Protein AF-A0A9D9Q3B6-F1 (afdb_monomer_lite)

Foldseek 3Di:
DDDDDDDDDDPDPPDPVDPPPPLPQAADEDDADADVDPPCRVVSVVVRCVVVVCVQVVDPSHDHND

Sequence (66 aa):
MPKTVTTIPATISKFTAAPIDSKVKRKVAGYARVSTDHEDQVSSYAAQVDYYTKYIKGREDWEFAG

Radius of gyration: 22.57 Å; chains: 1; bounding box: 38×13×73 Å

Secondary structure (DSSP, 8-state):
------PPP----S---S-TT---PEEE---------TTTHHHHHHHHHHHHHHHHHT-TTEEE--

Structure (mmCIF, N/CA/C/O backbone):
data_AF-A0A9D9Q3B6-F1
#
_entry.id   AF-A0A9D9Q3B6-F1
#
loop_
_atom_site.group_PDB
_atom_site.id
_atom_site.type_symbol
_atom_site.label_atom_id
_at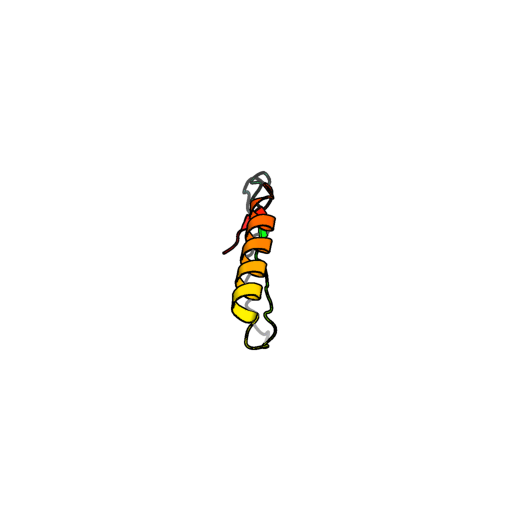om_site.la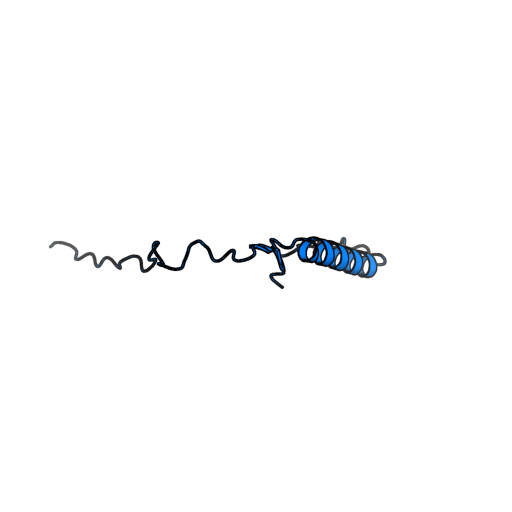bel_alt_id
_atom_site.label_comp_id
_atom_site.label_asym_id
_atom_site.label_entity_id
_atom_site.label_seq_id
_atom_site.pdbx_PDB_ins_code
_atom_site.Cartn_x
_atom_site.Cartn_y
_atom_site.Cartn_z
_atom_site.occupancy
_atom_site.B_iso_or_equiv
_atom_site.auth_seq_id
_atom_site.auth_comp_id
_atom_site.auth_asym_id
_atom_site.auth_atom_id
_atom_site.pdbx_PDB_model_num
ATOM 1 N N . MET A 1 1 ? 19.179 -10.265 53.421 1.00 58.25 1 MET A N 1
ATOM 2 C CA . MET A 1 1 ? 18.446 -9.021 53.091 1.00 58.25 1 MET A CA 1
ATOM 3 C C . MET A 1 1 ? 17.589 -9.304 51.863 1.00 58.25 1 MET A C 1
ATOM 5 O O . MET A 1 1 ? 18.156 -9.779 50.882 1.00 58.25 1 MET A O 1
ATOM 9 N N . PRO A 1 2 ? 16.256 -9.147 51.915 1.00 59.16 2 PRO A N 1
ATOM 10 C CA . PRO A 1 2 ? 15.396 -9.462 50.778 1.00 59.16 2 PRO A CA 1
ATOM 11 C C . PRO A 1 2 ? 15.565 -8.402 49.680 1.00 59.16 2 PRO A C 1
ATOM 13 O O . PRO A 1 2 ? 15.677 -7.214 49.970 1.00 59.16 2 PRO A O 1
ATOM 16 N N . LYS A 1 3 ? 15.634 -8.837 48.419 1.00 61.81 3 LYS A N 1
ATOM 17 C CA . LYS A 1 3 ? 15.740 -7.938 47.264 1.00 61.81 3 LYS A CA 1
ATOM 18 C C . LYS A 1 3 ? 14.360 -7.352 46.963 1.00 61.81 3 LYS A C 1
ATOM 20 O O . LYS A 1 3 ? 13.428 -8.104 46.694 1.00 61.81 3 LYS A O 1
ATOM 25 N N . THR A 1 4 ? 14.241 -6.029 47.005 1.00 67.88 4 THR A N 1
ATOM 26 C CA . THR A 1 4 ? 13.017 -5.310 46.635 1.00 67.88 4 THR A CA 1
ATOM 27 C C . THR A 1 4 ? 12.834 -5.376 45.122 1.00 67.88 4 THR A C 1
ATOM 29 O O . THR A 1 4 ? 13.611 -4.790 44.372 1.00 67.88 4 THR A O 1
ATOM 32 N N . VAL A 1 5 ? 11.831 -6.127 44.671 1.00 70.00 5 VAL A N 1
ATOM 33 C CA . VAL A 1 5 ? 11.456 -6.225 43.257 1.00 70.00 5 VAL A CA 1
ATOM 34 C C . VAL A 1 5 ? 10.337 -5.222 42.994 1.00 70.00 5 VAL A C 1
ATOM 36 O O . VAL A 1 5 ? 9.232 -5.376 43.505 1.00 70.00 5 VAL A O 1
ATOM 39 N N . THR A 1 6 ? 10.625 -4.190 42.203 1.00 74.31 6 THR A N 1
ATOM 40 C CA . THR A 1 6 ? 9.625 -3.213 41.755 1.00 74.31 6 THR A CA 1
ATOM 41 C C . THR A 1 6 ? 8.991 -3.713 40.461 1.00 74.31 6 THR A C 1
ATOM 43 O O . THR A 1 6 ? 9.609 -3.665 39.399 1.00 74.31 6 THR A O 1
ATOM 46 N N . THR A 1 7 ? 7.766 -4.226 40.542 1.00 70.38 7 THR A N 1
ATOM 47 C CA . THR A 1 7 ? 7.013 -4.694 39.371 1.00 70.38 7 THR A CA 1
ATOM 48 C C . THR A 1 7 ? 6.252 -3.532 38.738 1.00 70.38 7 THR A C 1
ATOM 50 O O . THR A 1 7 ? 5.405 -2.918 39.383 1.00 70.38 7 THR A O 1
ATOM 53 N N . ILE A 1 8 ? 6.537 -3.239 37.468 1.00 75.12 8 ILE A N 1
ATOM 54 C CA . ILE A 1 8 ? 5.779 -2.262 36.677 1.00 75.12 8 ILE A CA 1
ATOM 55 C C . ILE A 1 8 ? 4.532 -2.971 36.127 1.00 75.12 8 ILE A C 1
ATOM 57 O O . ILE A 1 8 ? 4.677 -3.985 35.436 1.00 75.12 8 ILE A O 1
ATOM 61 N N . PRO A 1 9 ? 3.311 -2.494 36.428 1.00 71.44 9 PRO A N 1
ATOM 62 C CA . PRO A 1 9 ? 2.096 -3.109 35.913 1.00 71.44 9 PRO A CA 1
ATOM 63 C C . PRO A 1 9 ? 2.016 -2.937 34.392 1.00 71.44 9 PRO A C 1
ATOM 65 O O . PRO A 1 9 ? 2.380 -1.898 33.845 1.00 71.44 9 PRO A O 1
ATOM 68 N N . ALA A 1 10 ? 1.522 -3.959 33.695 1.00 64.44 10 ALA A N 1
ATOM 69 C CA . ALA A 1 10 ? 1.302 -3.885 32.257 1.00 64.44 10 ALA A CA 1
ATOM 70 C C . ALA A 1 10 ? 0.184 -2.871 31.945 1.00 64.44 10 ALA A C 1
ATOM 72 O O . ALA A 1 10 ? -0.991 -3.150 32.171 1.00 64.44 10 ALA A O 1
ATOM 73 N N . THR A 1 11 ? 0.536 -1.712 31.382 1.00 63.19 11 THR A N 1
ATOM 74 C CA . THR A 1 11 ? -0.390 -0.633 30.968 1.00 63.19 11 THR A CA 1
ATOM 75 C C . THR A 1 11 ? -1.170 -0.966 29.690 1.00 63.19 11 THR A C 1
ATOM 77 O O . THR A 1 11 ? -1.461 -0.094 28.880 1.00 63.19 11 THR A O 1
ATOM 80 N N . ILE A 1 12 ? -1.496 -2.234 29.451 1.00 59.22 12 ILE A N 1
ATOM 81 C CA . ILE A 1 12 ? -2.321 -2.619 28.305 1.00 59.22 12 ILE A CA 1
ATOM 82 C C . ILE A 1 12 ? -3.645 -3.109 28.867 1.00 59.22 12 ILE A C 1
ATOM 84 O O . ILE A 1 12 ? -3.825 -4.296 29.149 1.00 59.22 12 ILE A O 1
ATOM 88 N N . SER A 1 13 ? -4.571 -2.173 29.090 1.00 58.69 13 SER A N 1
ATOM 89 C CA . SER A 1 13 ? -5.949 -2.524 29.408 1.00 58.69 13 SER A CA 1
ATOM 90 C C . SER A 1 13 ? -6.521 -3.276 28.207 1.00 58.69 13 SER A C 1
ATOM 92 O O . SER A 1 13 ? -6.876 -2.679 27.194 1.00 58.69 13 SER A O 1
ATOM 94 N N . LYS A 1 14 ? -6.624 -4.602 28.311 1.00 55.25 14 LYS A N 1
ATOM 95 C CA . LYS A 1 14 ? -7.256 -5.460 27.292 1.00 55.25 14 LYS A CA 1
ATOM 96 C C . LYS A 1 14 ? -8.775 -5.236 27.185 1.00 55.25 14 LYS A C 1
ATOM 98 O O . LYS A 1 14 ? -9.433 -5.878 26.380 1.00 55.25 14 LYS A O 1
ATOM 103 N N . PHE A 1 15 ? -9.311 -4.326 27.998 1.00 56.50 15 PHE A N 1
ATOM 104 C CA . PHE A 1 15 ? -10.707 -3.920 28.049 1.00 56.50 15 PHE A CA 1
ATOM 105 C C . PHE A 1 15 ? -10.811 -2.416 27.809 1.00 56.50 15 PHE A C 1
ATOM 107 O O . PHE A 1 15 ? -11.133 -1.641 28.706 1.00 56.50 15 PHE A O 1
ATOM 114 N N . THR A 1 16 ? -10.514 -1.980 26.589 1.00 55.53 16 THR A N 1
ATOM 115 C CA . THR A 1 16 ? -11.049 -0.701 26.131 1.00 55.53 16 THR A CA 1
ATOM 116 C C . THR A 1 16 ? -12.539 -0.930 25.917 1.00 55.53 16 THR A C 1
ATOM 118 O O . THR A 1 16 ? -12.928 -1.667 25.016 1.00 55.53 16 THR A O 1
ATOM 121 N N . ALA A 1 17 ? -13.372 -0.327 26.761 1.00 52.66 17 ALA A N 1
ATOM 122 C CA . ALA A 1 17 ? -14.822 -0.246 26.604 1.00 52.66 17 ALA A CA 1
ATOM 123 C C . ALA A 1 17 ? -15.215 0.642 25.401 1.00 52.66 17 ALA A C 1
ATOM 125 O O . ALA A 1 17 ? -16.094 1.493 25.495 1.00 52.66 17 ALA A O 1
ATOM 126 N N . ALA A 1 18 ? -14.524 0.486 24.272 1.00 53.94 18 ALA A N 1
ATOM 127 C CA . ALA A 1 18 ? -15.006 0.959 22.993 1.00 53.94 18 ALA A CA 1
ATOM 128 C C . ALA A 1 18 ? -16.043 -0.063 22.509 1.00 53.94 18 ALA A C 1
ATOM 130 O O . ALA A 1 18 ? -15.829 -1.267 22.693 1.00 53.94 18 ALA A O 1
ATOM 131 N N . PRO A 1 19 ? -17.163 0.368 21.910 1.00 47.84 19 PRO A N 1
ATOM 132 C CA . PRO A 1 19 ? -18.079 -0.569 21.286 1.00 47.84 19 PRO A CA 1
ATOM 133 C C . PRO A 1 19 ? -17.282 -1.460 20.325 1.00 47.84 19 PRO A C 1
ATOM 135 O O . PRO A 1 19 ? -16.625 -0.975 19.404 1.00 47.84 19 PRO A O 1
ATOM 138 N N . ILE A 1 20 ? -17.368 -2.776 20.540 1.00 54.94 20 ILE A N 1
ATOM 139 C CA . ILE A 1 20 ? -16.854 -3.828 19.640 1.00 54.94 20 ILE A CA 1
ATOM 140 C C . ILE A 1 20 ? -17.516 -3.714 18.243 1.00 54.94 20 ILE A C 1
ATOM 142 O O . ILE A 1 20 ? -17.113 -4.375 17.293 1.00 54.94 20 ILE A O 1
ATOM 146 N N . ASP A 1 21 ? -18.505 -2.826 18.111 1.00 52.53 21 ASP A N 1
ATOM 147 C CA . ASP A 1 21 ? -19.246 -2.503 16.899 1.00 52.53 21 ASP A CA 1
ATOM 148 C C . ASP A 1 21 ? -18.678 -1.319 16.097 1.00 52.53 21 ASP A C 1
ATOM 150 O O . ASP A 1 21 ? -19.291 -0.848 15.145 1.00 52.53 21 ASP A O 1
ATOM 154 N N . SER A 1 22 ? -17.472 -0.834 16.403 1.00 53.62 22 SER A N 1
ATOM 155 C CA . SER A 1 22 ? -16.728 -0.173 15.334 1.00 53.62 22 SER A CA 1
ATOM 156 C C . SER A 1 22 ? -16.245 -1.274 14.399 1.00 53.62 22 SER A C 1
ATOM 158 O O . SER A 1 22 ? -15.236 -1.928 14.670 1.00 53.62 22 SER A O 1
ATOM 160 N N . LYS A 1 23 ? -16.969 -1.508 13.297 1.00 61.00 23 LYS A N 1
ATOM 161 C CA . LYS A 1 23 ? -16.426 -2.201 12.120 1.00 61.00 23 LYS A CA 1
ATOM 162 C C . LYS A 1 23 ? -15.274 -1.356 11.570 1.00 61.00 23 LYS A C 1
ATOM 164 O O . LYS A 1 23 ? -15.400 -0.718 10.528 1.00 61.00 23 LYS A O 1
ATOM 169 N N . VAL A 1 24 ? -14.157 -1.302 12.293 1.00 66.31 24 VAL A N 1
ATOM 170 C CA . VAL A 1 24 ? -12.930 -0.691 11.804 1.00 66.31 24 VAL A CA 1
ATOM 171 C C . VAL A 1 24 ? -12.535 -1.529 10.605 1.00 66.31 24 VAL A C 1
ATOM 173 O O . VAL A 1 24 ? -12.232 -2.719 10.736 1.00 66.31 24 VAL A O 1
ATOM 176 N N . LYS A 1 25 ? -12.609 -0.920 9.423 1.00 70.31 25 LYS A N 1
ATOM 177 C CA . LYS A 1 25 ? -12.185 -1.561 8.184 1.00 70.31 25 LYS A CA 1
ATOM 178 C C . LYS A 1 25 ? -10.753 -2.047 8.363 1.00 70.31 25 LYS A C 1
ATOM 180 O O . LYS A 1 25 ? -9.907 -1.343 8.921 1.00 70.31 25 LYS A O 1
ATOM 185 N N . ARG A 1 26 ? -10.478 -3.280 7.939 1.00 78.00 26 ARG A N 1
ATOM 186 C CA . ARG A 1 26 ? -9.145 -3.865 8.105 1.00 78.00 26 ARG A CA 1
ATOM 187 C C . ARG A 1 26 ? -8.165 -3.040 7.276 1.00 78.00 26 ARG A C 1
ATOM 189 O O . ARG A 1 26 ? -8.320 -2.969 6.062 1.00 78.00 26 ARG A O 1
ATOM 196 N N . LYS A 1 27 ? -7.163 -2.440 7.920 1.00 80.50 27 LYS A N 1
ATOM 197 C CA . LYS A 1 27 ? -6.087 -1.729 7.221 1.00 80.50 27 LYS A CA 1
ATOM 198 C C . LYS A 1 27 ? -5.206 -2.745 6.482 1.00 80.50 27 LYS A C 1
ATOM 200 O O . LYS A 1 27 ? -4.676 -3.658 7.114 1.00 80.50 27 LYS A O 1
ATOM 205 N N . VAL A 1 28 ? -5.073 -2.616 5.163 1.00 82.12 28 VAL A N 1
ATOM 206 C CA . VAL A 1 28 ? -4.316 -3.534 4.292 1.00 82.12 28 VAL A CA 1
ATOM 207 C C . VAL A 1 28 ? -3.328 -2.746 3.429 1.00 82.12 28 VAL A C 1
ATOM 209 O O . VAL A 1 28 ? -3.661 -1.679 2.918 1.00 82.12 28 VAL A O 1
ATOM 212 N N . ALA A 1 29 ? -2.121 -3.285 3.242 1.00 83.56 29 ALA A N 1
ATOM 213 C CA . ALA A 1 29 ? -1.098 -2.764 2.334 1.00 83.56 29 ALA A CA 1
ATOM 214 C C . ALA A 1 29 ? -0.653 -3.857 1.349 1.00 83.56 29 ALA A C 1
ATOM 216 O O . ALA A 1 29 ? -0.670 -5.043 1.684 1.00 83.56 29 ALA A O 1
ATOM 217 N N . GLY A 1 30 ? -0.260 -3.457 0.138 1.00 81.50 30 GLY A N 1
ATOM 218 C CA . GLY A 1 30 ? 0.300 -4.353 -0.875 1.00 81.50 30 GLY A CA 1
ATOM 219 C C . GLY A 1 30 ? 1.829 -4.312 -0.878 1.00 81.50 30 GLY A C 1
ATOM 220 O O . GLY A 1 30 ? 2.414 -3.236 -0.777 1.00 81.50 30 GLY A O 1
ATOM 221 N N . TYR A 1 31 ? 2.474 -5.471 -1.020 1.00 78.94 31 TYR A N 1
ATOM 222 C CA . TYR A 1 31 ? 3.913 -5.575 -1.273 1.00 78.94 31 TYR A CA 1
ATOM 223 C C . TYR A 1 31 ? 4.137 -5.957 -2.737 1.00 78.94 31 TYR A C 1
ATOM 225 O O . TYR A 1 31 ? 3.619 -6.974 -3.197 1.00 78.94 31 TYR A O 1
ATOM 233 N N . ALA A 1 32 ? 4.910 -5.145 -3.455 1.00 77.75 32 ALA A N 1
ATOM 234 C CA . ALA A 1 32 ? 5.280 -5.379 -4.846 1.00 77.75 32 ALA A CA 1
ATOM 235 C C . ALA A 1 32 ? 6.798 -5.566 -4.948 1.00 77.75 32 ALA A C 1
ATOM 237 O O . ALA A 1 32 ? 7.562 -4.778 -4.386 1.00 77.75 32 ALA A O 1
ATOM 238 N N . ARG A 1 33 ? 7.237 -6.600 -5.673 1.00 76.62 33 ARG A N 1
ATOM 239 C CA . ARG A 1 33 ? 8.652 -6.844 -5.981 1.00 76.62 33 ARG A CA 1
ATOM 240 C C . ARG A 1 33 ? 8.838 -6.697 -7.484 1.00 76.62 33 ARG A C 1
ATOM 242 O O . ARG A 1 33 ? 8.165 -7.362 -8.266 1.00 76.62 33 ARG A O 1
ATOM 249 N N . VAL A 1 34 ? 9.760 -5.832 -7.883 1.00 70.62 34 VAL A N 1
ATOM 250 C CA . VAL A 1 34 ? 10.099 -5.608 -9.290 1.00 70.62 34 VAL A CA 1
ATOM 251 C C . VAL A 1 34 ? 11.401 -6.350 -9.575 1.00 70.62 34 VAL A C 1
ATOM 253 O O . VAL A 1 34 ? 12.376 -6.194 -8.839 1.00 70.62 34 VAL A O 1
ATOM 256 N N . SER A 1 35 ? 11.396 -7.218 -10.586 1.00 63.69 35 SER A N 1
ATOM 257 C CA . SER A 1 35 ? 12.607 -7.890 -11.063 1.00 63.69 35 SER A CA 1
ATOM 258 C C . SER A 1 35 ? 13.505 -6.874 -11.761 1.00 63.69 35 SER A C 1
ATOM 260 O O . SER A 1 35 ? 13.020 -6.028 -12.507 1.00 63.69 35 SER A O 1
ATOM 262 N N . THR A 1 36 ? 14.810 -6.949 -11.513 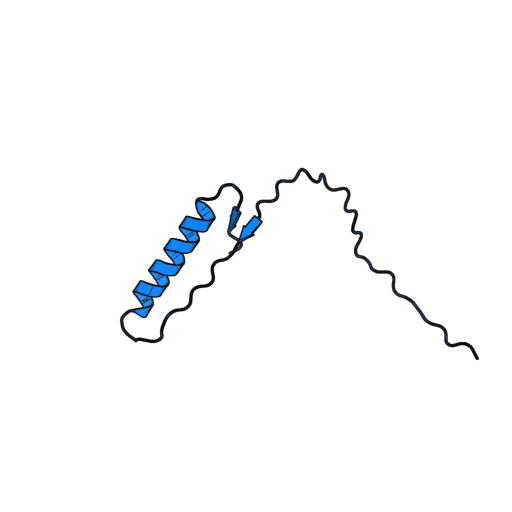1.00 65.62 36 THR A N 1
ATOM 263 C CA . THR A 1 36 ? 15.778 -5.926 -11.923 1.00 65.62 36 THR A CA 1
ATOM 264 C C . THR A 1 36 ? 16.182 -6.003 -13.406 1.00 65.62 36 THR A C 1
ATOM 266 O O . THR A 1 36 ? 17.332 -5.732 -13.730 1.00 65.62 36 THR A O 1
ATOM 269 N N . ASP A 1 37 ? 15.273 -6.362 -14.313 1.00 63.16 37 ASP A N 1
ATOM 270 C CA . ASP A 1 37 ? 15.550 -6.410 -15.757 1.00 63.16 37 ASP A CA 1
ATOM 271 C C . ASP A 1 37 ? 15.140 -5.074 -16.396 1.00 63.16 37 ASP A C 1
ATOM 273 O O . ASP A 1 37 ? 14.039 -4.583 -16.154 1.00 63.16 37 ASP A O 1
ATOM 277 N N . HIS A 1 38 ? 16.076 -4.406 -17.071 1.00 59.75 38 HIS A N 1
ATOM 278 C CA . HIS A 1 38 ? 16.180 -2.938 -17.141 1.00 59.75 38 HIS A CA 1
ATOM 279 C C . HIS A 1 38 ? 15.042 -2.220 -17.902 1.00 59.75 38 HIS A C 1
ATOM 281 O O . HIS A 1 38 ? 14.846 -1.025 -17.690 1.00 59.75 38 HIS A O 1
ATOM 287 N N . GLU A 1 39 ? 14.264 -2.927 -18.729 1.00 59.19 39 GLU A N 1
ATOM 288 C CA . GLU A 1 39 ? 13.242 -2.322 -19.604 1.00 59.19 39 GLU A CA 1
ATOM 289 C C . GLU A 1 39 ? 11.788 -2.539 -19.135 1.00 59.19 39 GLU A C 1
ATOM 291 O O . GLU A 1 39 ? 10.932 -1.692 -19.386 1.00 59.19 39 GLU A O 1
ATOM 296 N N . ASP A 1 40 ? 11.499 -3.587 -18.355 1.00 59.34 40 ASP A N 1
ATOM 297 C CA . ASP A 1 40 ? 10.135 -3.901 -17.885 1.00 59.34 40 ASP A CA 1
ATOM 298 C C . ASP A 1 40 ? 9.811 -3.358 -16.482 1.00 59.34 40 ASP A C 1
ATOM 300 O O . ASP A 1 40 ? 8.703 -3.551 -15.969 1.00 59.34 40 ASP A O 1
ATOM 304 N N . GLN A 1 41 ? 10.749 -2.663 -15.828 1.00 59.94 41 GLN A N 1
ATOM 305 C CA . GLN A 1 41 ? 10.590 -2.245 -14.427 1.00 59.94 41 GLN A CA 1
ATOM 306 C C . GLN A 1 41 ? 9.476 -1.223 -14.216 1.00 59.94 41 GLN A C 1
ATOM 308 O O . GLN A 1 41 ? 8.706 -1.344 -13.264 1.00 59.94 41 GLN A O 1
ATOM 313 N N . VAL A 1 42 ? 9.384 -0.215 -15.088 1.00 62.56 42 VAL A N 1
ATOM 314 C CA . VAL A 1 42 ? 8.402 0.873 -14.944 1.00 62.56 42 VAL A CA 1
ATOM 315 C C . VAL A 1 42 ? 6.991 0.335 -15.170 1.00 62.56 42 VAL A C 1
ATOM 317 O O . VAL A 1 42 ? 6.090 0.592 -14.369 1.00 62.56 42 VAL A O 1
ATOM 320 N N . SER A 1 43 ? 6.825 -0.487 -16.207 1.00 68.75 43 SER A N 1
ATOM 321 C CA . SER A 1 43 ? 5.564 -1.149 -16.540 1.00 68.75 43 SER A CA 1
ATOM 322 C C . SER A 1 43 ? 5.146 -2.142 -15.454 1.00 68.75 43 SER A C 1
ATOM 324 O O . SER A 1 43 ? 4.002 -2.116 -14.999 1.00 68.75 43 SER A O 1
ATOM 326 N N . SE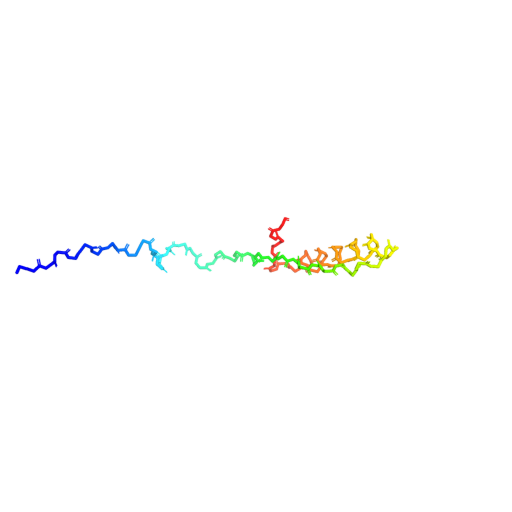R A 1 44 ? 6.079 -2.965 -14.967 1.00 69.75 44 SER A N 1
ATOM 327 C CA . SER A 1 44 ? 5.819 -3.950 -13.910 1.00 69.75 44 SER A CA 1
ATOM 328 C C . SER A 1 44 ? 5.508 -3.301 -12.564 1.00 69.75 44 SER A C 1
ATOM 330 O O . SER A 1 44 ? 4.677 -3.816 -11.816 1.00 69.75 44 SER A O 1
ATOM 332 N N . TYR A 1 45 ? 6.147 -2.175 -12.239 1.00 75.38 45 TYR A N 1
ATOM 333 C CA . TYR A 1 45 ? 5.850 -1.414 -11.030 1.00 75.38 45 TYR A CA 1
ATOM 334 C C . TYR A 1 45 ? 4.453 -0.795 -11.097 1.00 75.38 45 TYR A C 1
ATOM 336 O O . TYR A 1 45 ? 3.635 -1.026 -10.207 1.00 75.38 45 TYR A O 1
ATOM 344 N N . ALA A 1 46 ? 4.157 -0.063 -12.176 1.00 78.50 46 ALA A N 1
ATOM 345 C CA . ALA A 1 46 ? 2.862 0.582 -12.359 1.00 78.50 46 ALA A CA 1
ATOM 346 C C . ALA A 1 46 ? 1.715 -0.441 -12.358 1.00 78.50 46 ALA A C 1
ATOM 348 O O . ALA A 1 46 ? 0.707 -0.225 -11.687 1.00 78.50 46 ALA A O 1
ATOM 349 N N . ALA A 1 47 ? 1.894 -1.586 -13.028 1.00 81.69 47 ALA A N 1
ATOM 350 C CA . ALA A 1 47 ? 0.908 -2.663 -13.054 1.00 81.69 47 ALA A CA 1
ATOM 351 C C . ALA A 1 47 ? 0.670 -3.284 -11.667 1.00 81.69 47 ALA A C 1
ATOM 353 O O . ALA A 1 47 ? -0.478 -3.497 -11.279 1.00 81.69 47 ALA A O 1
ATOM 354 N N . GLN A 1 48 ? 1.731 -3.549 -10.894 1.00 80.44 48 GLN A N 1
ATOM 355 C CA . GLN A 1 48 ? 1.600 -4.118 -9.548 1.00 80.44 48 GLN A CA 1
ATOM 356 C C . GLN A 1 48 ? 0.927 -3.139 -8.576 1.00 80.44 48 GLN A C 1
ATOM 358 O O . GLN A 1 48 ? 0.047 -3.540 -7.811 1.00 80.44 48 GLN A O 1
ATOM 363 N N . VAL A 1 49 ? 1.298 -1.856 -8.620 1.00 84.12 49 VAL A N 1
ATOM 364 C CA . VAL A 1 49 ? 0.680 -0.815 -7.785 1.00 84.12 49 VAL A CA 1
ATOM 365 C C . VAL A 1 49 ? -0.797 -0.650 -8.131 1.00 84.12 49 VAL A C 1
ATOM 367 O O . VAL A 1 49 ? -1.635 -0.673 -7.228 1.00 84.12 49 VAL A O 1
ATOM 370 N N . ASP A 1 50 ? -1.135 -0.522 -9.414 1.00 86.06 50 ASP A N 1
ATOM 371 C CA . ASP A 1 50 ? -2.519 -0.371 -9.869 1.00 86.06 50 ASP A CA 1
ATOM 372 C C . ASP A 1 50 ? -3.383 -1.578 -9.474 1.00 86.06 50 ASP A C 1
ATOM 374 O O . ASP A 1 50 ? -4.454 -1.403 -8.884 1.00 86.06 50 ASP A O 1
ATOM 378 N N . TYR A 1 51 ? -2.884 -2.798 -9.698 1.00 85.62 51 TYR A N 1
ATOM 379 C CA . TYR A 1 51 ? -3.596 -4.030 -9.366 1.00 85.62 51 TYR A CA 1
ATOM 380 C C . TYR A 1 51 ? -3.930 -4.121 -7.873 1.00 85.62 51 TYR A C 1
ATOM 382 O O . TYR A 1 51 ? -5.098 -4.271 -7.507 1.00 85.62 51 TYR A O 1
ATOM 390 N N . TYR A 1 52 ? -2.934 -3.986 -6.990 1.00 83.56 52 TYR A N 1
ATOM 391 C CA . TYR A 1 52 ? -3.172 -4.107 -5.549 1.00 83.56 52 TYR A CA 1
ATOM 392 C C . TYR A 1 52 ? -3.968 -2.927 -4.988 1.00 83.56 52 TYR A C 1
ATOM 394 O O . TYR A 1 52 ? -4.785 -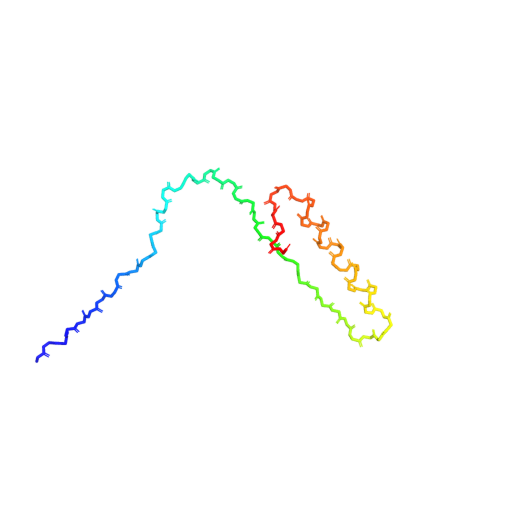3.119 -4.089 1.00 83.56 52 TYR A O 1
ATOM 402 N N . THR A 1 53 ? -3.808 -1.727 -5.552 1.00 85.50 53 THR A N 1
ATOM 403 C CA . THR A 1 53 ? -4.611 -0.561 -5.162 1.00 85.50 53 THR A CA 1
ATOM 404 C C . THR A 1 53 ? -6.084 -0.783 -5.498 1.00 85.50 53 THR A C 1
ATOM 406 O O . THR A 1 53 ? -6.941 -0.568 -4.642 1.00 85.50 53 THR A O 1
ATOM 409 N N . LYS A 1 54 ? -6.400 -1.256 -6.712 1.00 86.12 54 LYS A N 1
ATOM 410 C CA . LYS A 1 54 ? -7.777 -1.583 -7.116 1.00 86.12 54 LYS A CA 1
ATOM 411 C C . LYS A 1 54 ? -8.347 -2.739 -6.304 1.00 86.12 54 LYS A C 1
ATOM 413 O O . LYS A 1 54 ? -9.488 -2.658 -5.862 1.00 86.12 54 LYS A O 1
ATOM 418 N N . TYR A 1 55 ? -7.552 -3.777 -6.056 1.00 84.88 55 TYR A N 1
ATOM 419 C CA . TYR A 1 55 ? -7.981 -4.941 -5.284 1.00 84.88 55 TYR A CA 1
ATOM 420 C C . TYR A 1 55 ? -8.324 -4.588 -3.831 1.00 84.88 55 TYR A C 1
ATOM 422 O O . TYR A 1 55 ? -9.328 -5.059 -3.301 1.00 84.88 55 TYR A O 1
ATOM 430 N N . ILE A 1 56 ? -7.528 -3.722 -3.194 1.00 84.38 56 ILE A N 1
ATOM 431 C CA . ILE A 1 56 ? -7.797 -3.273 -1.824 1.00 84.38 56 ILE A CA 1
ATOM 432 C C . ILE A 1 56 ? -8.980 -2.295 -1.792 1.00 84.38 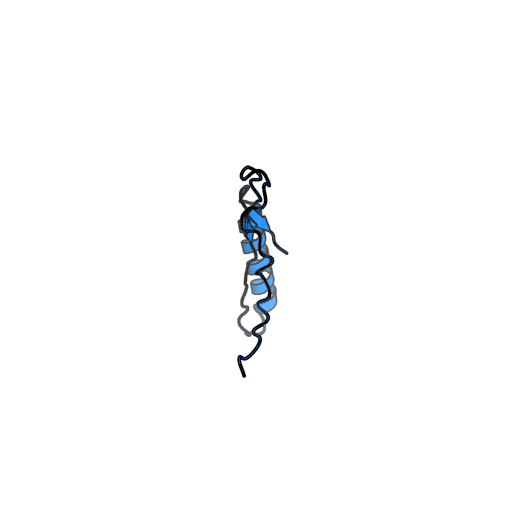56 ILE A C 1
ATOM 434 O O . ILE A 1 56 ? -9.837 -2.417 -0.924 1.00 84.38 56 ILE A O 1
ATOM 438 N N . LYS A 1 57 ? -9.077 -1.367 -2.755 1.00 82.94 57 LYS A N 1
ATOM 439 C CA . LYS A 1 57 ? -10.181 -0.390 -2.829 1.00 82.94 57 LYS A CA 1
ATOM 440 C C . LYS A 1 57 ? -11.526 -0.996 -3.239 1.00 82.94 57 LYS A C 1
ATOM 442 O O . LYS A 1 57 ? -12.558 -0.427 -2.907 1.00 82.94 57 LYS A O 1
ATOM 447 N N . GLY A 1 58 ? -11.532 -2.127 -3.943 1.00 84.25 58 GLY A N 1
ATOM 448 C CA . GLY A 1 58 ? -12.751 -2.843 -4.333 1.00 84.25 58 GLY A CA 1
ATOM 449 C C . GLY A 1 58 ? -13.418 -3.622 -3.194 1.00 84.25 58 GLY A C 1
ATOM 450 O O . GLY A 1 58 ? -14.486 -4.192 -3.397 1.00 84.25 58 GLY A O 1
ATOM 451 N N . ARG A 1 59 ? -12.799 -3.670 -2.009 1.00 82.56 59 ARG A N 1
ATOM 452 C CA . ARG A 1 59 ? -13.300 -4.374 -0.823 1.00 82.56 59 ARG A CA 1
ATOM 453 C C . ARG A 1 59 ? -13.815 -3.367 0.193 1.00 82.56 59 ARG A C 1
ATOM 455 O O . ARG A 1 59 ? -13.046 -2.609 0.774 1.00 82.56 59 ARG A O 1
ATOM 462 N N . GLU A 1 60 ? -15.121 -3.368 0.429 1.00 76.00 60 GLU A N 1
ATOM 463 C CA . GLU A 1 60 ? -15.781 -2.427 1.344 1.00 76.00 60 GLU A CA 1
ATOM 464 C C . GLU A 1 60 ? -15.354 -2.627 2.808 1.00 76.00 60 GLU A C 1
ATOM 466 O O . GLU A 1 60 ? -15.402 -1.694 3.615 1.00 76.00 60 GLU A O 1
ATOM 471 N N . ASP A 1 61 ? -14.908 -3.842 3.116 1.00 79.31 61 ASP A N 1
ATOM 472 C CA . ASP A 1 61 ? -14.392 -4.348 4.381 1.00 79.31 61 ASP A CA 1
ATOM 473 C C . ASP A 1 61 ? -12.928 -3.956 4.660 1.00 79.31 61 ASP A C 1
ATOM 475 O O . ASP A 1 61 ? -12.466 -4.090 5.802 1.00 79.31 61 ASP A O 1
ATOM 479 N N . TRP A 1 62 ? -12.196 -3.454 3.658 1.00 82.38 62 TRP A N 1
ATOM 480 C CA . TRP A 1 62 ? -10.781 -3.087 3.770 1.00 82.38 62 TRP A CA 1
ATOM 481 C C . TRP A 1 62 ? -10.563 -1.575 3.632 1.00 82.38 62 TRP A C 1
ATOM 483 O O . TRP A 1 62 ? -11.281 -0.863 2.936 1.00 82.38 62 TRP A O 1
ATOM 493 N N . GLU A 1 63 ? -9.552 -1.077 4.335 1.00 81.81 63 GLU A N 1
ATOM 494 C CA . GLU A 1 63 ? -9.048 0.290 4.232 1.00 81.81 63 GLU A CA 1
ATOM 495 C C . GLU A 1 63 ? -7.601 0.209 3.751 1.00 81.81 63 GLU A C 1
ATOM 497 O O . GLU A 1 63 ? -6.797 -0.545 4.298 1.00 81.81 63 GLU A O 1
ATOM 502 N N . PHE A 1 64 ? -7.256 0.948 2.701 1.00 81.38 64 PHE A N 1
ATOM 503 C CA . PHE A 1 64 ? -5.873 0.991 2.243 1.00 81.38 64 PHE A CA 1
ATOM 504 C C . PHE A 1 64 ? -5.023 1.722 3.291 1.00 81.38 64 PHE A C 1
ATOM 506 O O . PHE A 1 64 ? -5.349 2.835 3.692 1.00 81.38 64 PHE A O 1
ATOM 513 N N . ALA A 1 65 ? -3.968 1.066 3.776 1.00 78.44 65 ALA A N 1
ATOM 514 C CA . ALA A 1 65 ? -3.136 1.552 4.877 1.00 78.44 65 ALA A CA 1
ATOM 515 C C . ALA A 1 65 ? -2.029 2.534 4.439 1.00 78.44 65 ALA A C 1
ATOM 517 O O . ALA A 1 65 ? -1.183 2.877 5.266 1.00 78.44 65 ALA A O 1
ATOM 518 N N . GLY A 1 66 ? -2.009 2.916 3.154 1.00 59.22 66 GLY A N 1
ATOM 519 C CA . GLY A 1 66 ? -0.994 3.760 2.515 1.00 59.22 66 GLY A CA 1
ATOM 520 C C . GLY A 1 66 ? -1.550 5.082 2.010 1.00 59.22 66 GLY A C 1
ATOM 521 O O . GLY A 1 66 ? -2.549 5.054 1.262 1.00 59.22 66 GLY A O 1
#

pLDDT: mean 70.61, std 11.06, range [47.84, 86.12]